Protein AF-A0A2P6QQJ3-F1 (afdb_monomer_lite)

pLDDT: mean 71.04, std 16.39, range [37.69, 90.0]

Structure (mmCIF, N/CA/C/O backbone):
data_AF-A0A2P6QQJ3-F1
#
_entry.id   AF-A0A2P6QQJ3-F1
#
loop_
_atom_site.group_PDB
_atom_site.id
_atom_site.type_symbol
_atom_site.label_atom_id
_atom_site.label_alt_id
_atom_site.label_comp_id
_atom_site.label_asym_id
_atom_site.label_entity_id
_atom_site.label_seq_id
_atom_site.pdbx_PDB_ins_code
_atom_site.Cartn_x
_atom_site.Cartn_y
_atom_site.Cartn_z
_atom_site.occupancy
_atom_site.B_iso_or_equiv
_atom_site.auth_seq_id
_atom_site.auth_comp_id
_atom_site.auth_asym_id
_atom_site.auth_atom_id
_atom_site.pdbx_PDB_model_num
ATOM 1 N N . MET A 1 1 ? -7.428 -3.736 -24.448 1.00 39.75 1 MET A N 1
ATOM 2 C CA . MET A 1 1 ? -7.761 -4.619 -23.310 1.00 39.75 1 MET A CA 1
ATOM 3 C C . MET A 1 1 ? -6.636 -4.521 -22.293 1.00 39.75 1 MET A C 1
ATOM 5 O O . MET A 1 1 ? -5.645 -5.217 -22.436 1.00 39.75 1 MET A O 1
ATOM 9 N N . ALA A 1 2 ? -6.732 -3.597 -21.338 1.00 38.84 2 ALA A N 1
ATOM 10 C CA . ALA A 1 2 ? -5.801 -3.525 -20.214 1.00 38.84 2 ALA A CA 1
ATOM 11 C C . ALA A 1 2 ? -6.582 -3.970 -18.975 1.00 38.84 2 ALA A C 1
ATOM 13 O O . ALA A 1 2 ? -7.421 -3.227 -18.471 1.00 38.84 2 ALA A O 1
ATOM 14 N N . CYS A 1 3 ? -6.394 -5.224 -18.565 1.00 40.81 3 CYS A N 1
ATOM 15 C CA . CYS A 1 3 ? -6.948 -5.737 -17.318 1.00 40.81 3 CYS A CA 1
ATOM 16 C C . CYS A 1 3 ? -6.171 -5.110 -16.159 1.00 40.81 3 CYS A C 1
ATOM 18 O O . CYS A 1 3 ? -5.100 -5.586 -15.794 1.00 40.81 3 CYS A O 1
ATOM 20 N N . SER A 1 4 ? -6.706 -4.031 -15.595 1.00 46.72 4 SER A N 1
ATOM 21 C CA . SER A 1 4 ? -6.308 -3.536 -14.278 1.00 46.72 4 SER A CA 1
ATOM 22 C C . SER A 1 4 ? -6.745 -4.570 -13.235 1.00 46.72 4 SER A C 1
ATOM 24 O O . SER A 1 4 ? -7.892 -4.559 -12.797 1.00 46.72 4 SER A O 1
ATOM 26 N N . MET A 1 5 ? -5.870 -5.513 -12.884 1.00 54.28 5 MET A N 1
ATOM 27 C CA . MET A 1 5 ? -6.103 -6.413 -11.753 1.00 54.28 5 MET A CA 1
ATOM 28 C C . MET A 1 5 ? -5.873 -5.624 -10.461 1.00 54.28 5 MET A C 1
ATOM 30 O O . MET A 1 5 ? -4.737 -5.340 -10.089 1.00 54.28 5 MET A O 1
ATOM 34 N N . LEU A 1 6 ? -6.963 -5.228 -9.808 1.00 52.31 6 LEU A N 1
ATOM 35 C CA . LEU A 1 6 ? -6.960 -4.832 -8.403 1.00 52.31 6 LEU A CA 1
ATOM 36 C C . LEU A 1 6 ? -7.083 -6.117 -7.587 1.00 52.31 6 LEU A C 1
ATOM 38 O O . LEU A 1 6 ? -8.056 -6.849 -7.756 1.00 52.31 6 LEU A O 1
ATOM 42 N N . ILE A 1 7 ? -6.094 -6.410 -6.745 1.00 60.16 7 ILE A N 1
ATOM 43 C CA . ILE A 1 7 ? -6.164 -7.534 -5.807 1.00 60.16 7 ILE A CA 1
ATOM 44 C C . ILE A 1 7 ? -6.555 -6.945 -4.447 1.00 60.16 7 ILE A C 1
ATOM 46 O O . ILE A 1 7 ? -5.697 -6.344 -3.789 1.00 60.16 7 ILE A O 1
ATOM 50 N N . PRO A 1 8 ? -7.829 -7.051 -4.026 1.00 54.19 8 PRO A N 1
ATOM 51 C CA . PRO A 1 8 ? -8.229 -6.675 -2.680 1.00 54.19 8 PRO A CA 1
ATOM 52 C C . PRO A 1 8 ? -7.674 -7.709 -1.697 1.00 54.19 8 PRO A C 1
ATOM 54 O O . PRO A 1 8 ? -8.105 -8.861 -1.662 1.00 54.19 8 PRO A O 1
ATOM 57 N N . ILE A 1 9 ? -6.691 -7.313 -0.886 1.00 57.75 9 ILE A N 1
ATOM 58 C CA . ILE A 1 9 ? -6.210 -8.140 0.219 1.00 57.75 9 ILE A CA 1
ATOM 59 C C . ILE A 1 9 ? -7.045 -7.765 1.440 1.00 57.75 9 ILE A C 1
ATOM 61 O O . ILE A 1 9 ? -6.713 -6.871 2.228 1.00 57.75 9 ILE A O 1
ATOM 65 N N . CYS A 1 10 ? -8.165 -8.461 1.604 1.00 45.72 10 CYS A N 1
ATOM 66 C CA . CYS A 1 10 ? -8.814 -8.540 2.899 1.00 45.72 10 CYS A CA 1
ATOM 67 C C . CYS A 1 10 ? -8.062 -9.575 3.728 1.00 45.72 10 CYS A C 1
ATOM 69 O O . CYS A 1 10 ? -8.168 -10.773 3.485 1.00 45.72 10 CYS A O 1
ATOM 71 N N . VAL A 1 11 ? -7.287 -9.116 4.714 1.00 50.88 11 VAL A N 1
ATOM 72 C CA . VAL A 1 11 ? -6.730 -10.005 5.742 1.00 50.88 11 VAL A CA 1
ATOM 73 C C . VAL A 1 11 ? -7.899 -10.545 6.570 1.00 50.88 11 VAL A C 1
ATOM 75 O O . VAL A 1 11 ? -8.282 -9.968 7.586 1.00 50.88 11 VAL A O 1
ATOM 78 N N . SER A 1 12 ? -8.499 -11.625 6.079 1.00 48.06 12 SER A N 1
ATOM 79 C CA . SER A 1 12 ? -9.242 -12.611 6.846 1.00 48.06 12 SER A CA 1
ATOM 80 C C . SER A 1 12 ? -8.310 -13.807 6.967 1.00 48.06 12 SER A C 1
ATOM 82 O O . SER A 1 12 ? -7.780 -14.270 5.958 1.00 48.06 12 SER A O 1
ATOM 84 N N . ALA A 1 13 ? -8.057 -14.267 8.189 1.00 40.88 13 ALA A N 1
ATOM 85 C CA . ALA A 1 13 ? -7.169 -15.389 8.489 1.00 40.88 13 ALA A CA 1
ATOM 86 C C . ALA A 1 13 ? -7.767 -16.743 8.041 1.00 40.88 13 ALA A C 1
ATOM 88 O O . ALA A 1 13 ? -7.867 -17.676 8.833 1.00 40.88 13 ALA A O 1
ATOM 89 N N . ALA A 1 14 ? -8.210 -16.841 6.788 1.00 37.69 14 ALA A N 1
ATOM 90 C CA . ALA A 1 14 ? -8.708 -18.061 6.183 1.00 37.69 14 ALA A CA 1
ATOM 91 C C . ALA A 1 14 ? -7.582 -18.712 5.374 1.00 37.69 14 ALA A C 1
ATOM 93 O O . ALA A 1 14 ? -7.105 -18.184 4.373 1.00 37.69 14 ALA A O 1
ATOM 94 N N . SER A 1 15 ? -7.160 -19.865 5.877 1.00 45.19 15 SER A N 1
ATOM 95 C CA . SER A 1 15 ? -6.238 -20.824 5.291 1.00 45.19 15 SER A CA 1
ATOM 96 C C . SER A 1 15 ? -6.642 -21.208 3.864 1.00 45.19 15 SER A C 1
ATOM 98 O O . SER A 1 15 ? -7.680 -21.832 3.654 1.00 45.19 15 SER A O 1
ATOM 100 N N . THR A 1 16 ? -5.789 -20.905 2.885 1.00 38.78 16 THR A N 1
ATOM 101 C CA . THR A 1 16 ? -5.862 -21.491 1.541 1.00 38.78 16 THR A CA 1
ATOM 102 C C . THR A 1 16 ? -4.548 -22.186 1.213 1.00 38.78 16 THR A C 1
ATOM 104 O O . THR A 1 16 ? -3.506 -21.542 1.185 1.00 38.78 16 THR A O 1
ATOM 107 N N . SER A 1 17 ? -4.670 -23.506 1.040 1.00 51.00 17 SER A N 1
ATOM 108 C CA . SER A 1 17 ? -3.852 -24.471 0.292 1.00 51.00 17 SER A CA 1
ATOM 109 C C . SER A 1 17 ? -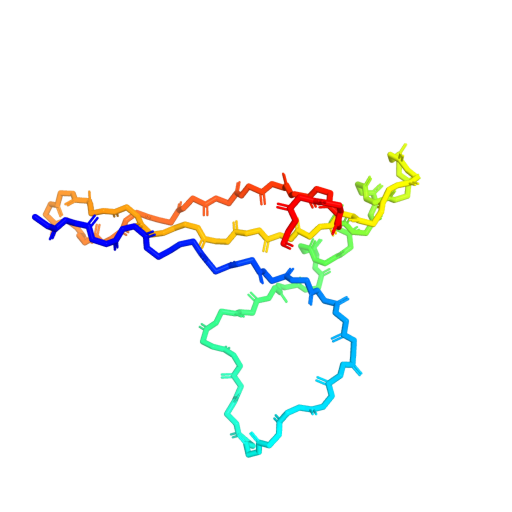2.482 -24.018 -0.232 1.00 51.00 17 SER A C 1
ATOM 111 O O . SER A 1 17 ? -2.394 -23.080 -1.016 1.00 51.00 17 SER A O 1
ATOM 113 N N . ASP A 1 18 ? -1.470 -24.814 0.131 1.00 43.75 18 ASP A N 1
ATOM 114 C CA . ASP A 1 18 ? -0.137 -24.934 -0.478 1.00 43.75 18 ASP A CA 1
ATOM 115 C C . ASP A 1 18 ? 0.807 -23.729 -0.341 1.00 43.75 18 ASP A C 1
ATOM 117 O O . ASP A 1 18 ? 0.796 -22.822 -1.162 1.00 43.75 18 ASP A O 1
ATOM 121 N N . ASP A 1 19 ? 1.631 -23.781 0.719 1.00 55.19 19 ASP A N 1
ATOM 122 C CA . ASP A 1 19 ? 3.030 -23.323 0.921 1.00 55.19 19 ASP A CA 1
ATOM 123 C C . ASP A 1 19 ? 3.658 -22.282 -0.041 1.00 55.19 19 ASP A C 1
ATOM 125 O O . ASP A 1 19 ? 4.850 -22.311 -0.332 1.00 55.19 19 ASP A O 1
ATOM 129 N N . ILE A 1 20 ? 2.889 -21.330 -0.556 1.00 56.38 20 ILE A N 1
ATOM 130 C CA . ILE A 1 20 ? 3.384 -20.241 -1.394 1.00 56.38 20 ILE A CA 1
ATOM 131 C C . ILE A 1 20 ? 3.123 -18.963 -0.621 1.00 56.38 20 ILE A C 1
ATOM 133 O O . ILE A 1 20 ? 1.995 -18.476 -0.523 1.00 56.38 20 ILE A O 1
ATOM 137 N N . ALA A 1 21 ? 4.197 -18.426 -0.041 1.00 64.88 21 ALA A N 1
ATOM 138 C CA . ALA A 1 21 ? 4.152 -17.117 0.580 1.00 64.88 21 ALA A CA 1
ATOM 139 C C . ALA A 1 21 ? 3.600 -16.103 -0.439 1.00 64.88 21 ALA A C 1
ATOM 141 O O . ALA A 1 21 ? 4.021 -16.115 -1.602 1.00 64.88 21 ALA A O 1
ATOM 142 N N . PRO A 1 22 ? 2.661 -15.230 -0.037 1.00 68.62 22 PRO A N 1
ATOM 143 C CA . PRO A 1 22 ? 2.119 -14.231 -0.939 1.00 68.62 22 PRO A CA 1
ATOM 144 C C . PRO A 1 22 ? 3.262 -13.404 -1.531 1.00 68.62 22 PRO A C 1
ATOM 146 O O . PRO A 1 22 ? 4.165 -12.969 -0.816 1.00 68.62 22 PRO A O 1
ATOM 149 N N . ALA A 1 23 ? 3.211 -13.176 -2.847 1.00 77.81 23 ALA A N 1
ATOM 150 C CA . ALA A 1 23 ? 4.254 -12.453 -3.581 1.00 77.81 23 ALA A CA 1
ATOM 151 C C . ALA A 1 23 ? 4.487 -11.026 -3.050 1.00 77.81 23 ALA A C 1
ATOM 153 O O . ALA A 1 23 ? 5.524 -10.421 -3.313 1.00 77.81 23 ALA A O 1
ATOM 154 N N . ILE A 1 24 ? 3.519 -10.494 -2.299 1.00 77.44 24 ILE A N 1
ATOM 155 C CA . ILE A 1 24 ? 3.607 -9.210 -1.621 1.00 77.44 24 ILE A CA 1
ATOM 156 C C . ILE A 1 24 ? 3.324 -9.430 -0.138 1.00 77.44 24 ILE A C 1
ATOM 158 O O . ILE A 1 24 ? 2.274 -9.950 0.239 1.00 77.44 24 ILE A O 1
ATOM 162 N N . SER A 1 25 ? 4.261 -9.003 0.703 1.00 83.19 25 SER A N 1
ATOM 163 C CA . SER A 1 25 ? 4.149 -9.046 2.157 1.00 83.19 25 SER A CA 1
ATOM 164 C C . SER A 1 25 ? 4.242 -7.641 2.746 1.00 83.19 25 SER A C 1
ATOM 166 O O . SER A 1 25 ? 4.872 -6.738 2.190 1.00 83.19 25 SER A O 1
ATOM 168 N N . LEU A 1 26 ? 3.587 -7.444 3.889 1.00 83.06 26 LEU A N 1
ATOM 169 C CA . LEU A 1 26 ? 3.705 -6.217 4.667 1.00 83.06 26 LEU A CA 1
ATOM 170 C C . LEU A 1 26 ? 4.767 -6.405 5.744 1.00 83.06 26 LEU A C 1
ATOM 172 O O . LEU A 1 26 ? 4.772 -7.404 6.461 1.00 83.06 26 LEU A O 1
ATOM 176 N N . THR A 1 27 ? 5.634 -5.408 5.901 1.00 89.31 27 THR A N 1
ATOM 177 C CA . THR A 1 27 ? 6.541 -5.357 7.049 1.00 89.31 27 THR A CA 1
ATOM 178 C C . THR A 1 27 ? 5.754 -5.155 8.342 1.00 89.31 27 THR A C 1
ATOM 180 O O . THR A 1 27 ? 4.637 -4.627 8.344 1.00 89.31 27 THR A O 1
ATOM 183 N N . GLU A 1 28 ? 6.350 -5.521 9.476 1.00 89.94 28 GLU A N 1
ATOM 184 C CA . GLU A 1 28 ? 5.697 -5.387 10.782 1.00 89.94 28 GLU A CA 1
ATOM 185 C C . GLU A 1 28 ? 5.283 -3.933 11.078 1.00 89.94 28 GLU A C 1
ATOM 187 O O . GLU A 1 28 ? 4.190 -3.674 11.585 1.00 89.94 28 GLU A O 1
ATOM 192 N N . ASN A 1 29 ? 6.110 -2.961 10.678 1.00 90.00 29 ASN A N 1
ATOM 193 C CA . ASN A 1 29 ? 5.800 -1.538 10.818 1.00 90.00 29 ASN A CA 1
ATOM 194 C C . ASN A 1 29 ? 4.605 -1.115 9.952 1.00 90.00 29 ASN A C 1
ATOM 196 O O . ASN A 1 29 ? 3.755 -0.355 10.421 1.00 90.00 29 ASN A O 1
ATOM 200 N N . ALA A 1 30 ? 4.511 -1.618 8.717 1.00 87.12 30 ALA A N 1
ATOM 201 C CA . ALA A 1 30 ? 3.382 -1.336 7.833 1.00 87.12 30 ALA A CA 1
ATOM 202 C C . ALA A 1 3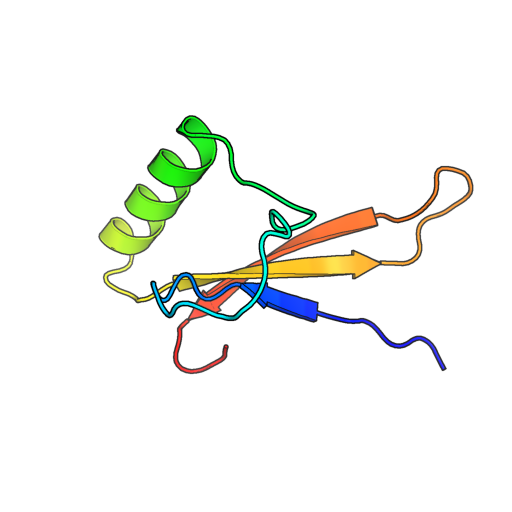0 ? 2.081 -1.944 8.381 1.00 87.12 30 ALA A C 1
ATOM 204 O O . ALA A 1 30 ? 1.052 -1.271 8.402 1.00 87.12 30 ALA A O 1
ATOM 205 N N . SER A 1 31 ? 2.144 -3.166 8.917 1.00 86.69 31 SER A N 1
ATOM 206 C CA . SER A 1 31 ? 1.005 -3.826 9.568 1.00 86.69 31 SER A CA 1
ATOM 207 C C . SER A 1 31 ? 0.525 -3.063 10.812 1.00 86.69 31 SER A C 1
ATOM 209 O O . SER A 1 31 ? -0.669 -2.799 10.963 1.00 86.69 31 SER A O 1
ATOM 211 N N . LYS A 1 32 ? 1.445 -2.595 11.671 1.00 89.62 32 LYS A N 1
ATOM 212 C CA . LYS A 1 32 ? 1.106 -1.737 12.825 1.00 89.62 32 LYS A CA 1
ATOM 213 C C . LYS A 1 32 ? 0.432 -0.436 12.392 1.00 89.62 32 LYS A C 1
ATOM 215 O O . LYS A 1 32 ? -0.554 -0.021 13.001 1.00 89.62 32 LYS A O 1
ATOM 220 N N . HIS A 1 33 ? 0.945 0.201 11.340 1.00 88.94 33 HIS A N 1
ATOM 221 C CA . HIS A 1 33 ? 0.362 1.430 10.811 1.00 88.94 33 HIS A CA 1
ATOM 222 C C . HIS A 1 33 ? -1.045 1.196 10.242 1.00 88.94 33 HIS A C 1
ATOM 224 O O . HIS A 1 33 ? -1.967 1.948 10.552 1.00 88.94 33 HIS A O 1
ATOM 230 N N . PHE A 1 34 ? -1.231 0.116 9.486 1.00 85.88 34 PHE A N 1
ATOM 231 C CA . PHE A 1 34 ? -2.524 -0.273 8.932 1.00 85.88 34 PHE A CA 1
ATOM 232 C C . PHE A 1 34 ? -3.569 -0.564 10.015 1.00 85.88 34 PHE A C 1
ATOM 234 O O . PHE A 1 34 ? -4.682 -0.043 9.966 1.00 85.88 34 PHE A O 1
ATOM 241 N N . ASN A 1 35 ? -3.196 -1.320 11.048 1.00 85.62 35 ASN A N 1
ATOM 242 C CA . ASN A 1 35 ? -4.093 -1.608 12.166 1.00 85.62 35 ASN A CA 1
ATOM 243 C C . ASN A 1 35 ? -4.483 -0.337 12.931 1.00 85.62 35 ASN A C 1
ATOM 245 O O . ASN A 1 35 ? -5.643 -0.181 13.303 1.00 85.62 35 ASN A O 1
ATOM 249 N N . LYS A 1 36 ? -3.562 0.623 13.093 1.00 88.75 36 LYS A N 1
ATOM 250 C CA . LYS A 1 36 ? -3.892 1.935 13.671 1.00 88.75 36 LYS A CA 1
ATOM 251 C C . LYS A 1 36 ? -4.942 2.681 12.838 1.00 88.75 36 LYS A C 1
ATOM 253 O O . LYS A 1 36 ? -5.812 3.333 13.414 1.00 88.75 36 LYS A O 1
ATOM 258 N N . MET A 1 37 ? -4.876 2.585 11.509 1.00 85.94 37 MET A N 1
ATOM 259 C CA . MET A 1 37 ? -5.875 3.177 10.612 1.00 85.94 37 MET A CA 1
ATOM 260 C C . MET A 1 37 ? -7.239 2.488 10.765 1.00 85.94 37 MET A C 1
ATOM 262 O O . MET A 1 37 ? -8.233 3.187 10.943 1.00 85.94 37 MET A O 1
ATOM 266 N N . ARG A 1 38 ? -7.286 1.147 10.824 1.00 84.88 38 ARG A N 1
ATOM 267 C CA . ARG A 1 38 ? -8.519 0.389 11.130 1.00 84.88 38 ARG A CA 1
ATOM 268 C C . ARG A 1 38 ? -9.158 0.841 12.444 1.00 84.88 38 ARG A C 1
ATOM 270 O O . ARG A 1 38 ? -10.330 1.201 12.471 1.00 84.88 38 ARG A O 1
ATOM 277 N N . SER A 1 39 ? -8.374 0.913 13.522 1.00 83.94 39 SER A N 1
ATOM 278 C CA . SER A 1 39 ? -8.877 1.339 14.836 1.00 83.94 39 SER A CA 1
ATOM 279 C C . SER A 1 39 ? -9.348 2.794 14.858 1.00 83.94 39 SER A C 1
ATOM 281 O O . SER A 1 39 ? -10.286 3.115 15.579 1.00 83.94 39 SER A O 1
ATOM 283 N N . LYS A 1 40 ? -8.720 3.688 14.082 1.00 85.62 40 LYS A N 1
ATOM 284 C CA . LYS A 1 40 ? -9.131 5.099 14.001 1.00 85.62 40 LYS A CA 1
ATOM 285 C C . LYS A 1 40 ? -10.485 5.261 13.308 1.00 85.62 40 LYS A C 1
ATOM 287 O O . LYS A 1 40 ? -11.260 6.124 13.708 1.00 85.62 40 LYS A O 1
ATOM 292 N N . HIS A 1 41 ? -10.744 4.460 12.279 1.00 79.31 41 HIS A N 1
ATOM 293 C CA . HIS A 1 41 ? -11.966 4.545 11.483 1.00 79.31 41 HIS A CA 1
ATOM 294 C C . HIS A 1 41 ? -13.092 3.632 12.004 1.00 79.31 41 HIS A C 1
ATOM 296 O O . HIS A 1 41 ? -14.227 3.818 11.598 1.00 79.31 41 HIS A O 1
ATOM 302 N N . ASN A 1 42 ? -12.815 2.715 12.947 1.00 74.50 42 ASN A N 1
ATOM 303 C CA . ASN A 1 42 ? -13.760 1.686 13.427 1.00 74.50 42 ASN A CA 1
ATOM 304 C C . ASN A 1 42 ? -14.380 0.855 12.289 1.00 74.50 42 ASN A C 1
ATOM 306 O O . ASN A 1 42 ? -15.491 0.347 12.404 1.00 74.50 42 ASN A O 1
ATOM 310 N N . GLU A 1 43 ? -13.637 0.703 11.196 1.00 73.44 43 GLU A N 1
ATOM 311 C CA . GLU A 1 43 ? -14.065 -0.006 9.999 1.00 73.44 43 GLU A CA 1
ATOM 312 C C . GLU A 1 43 ? -13.094 -1.151 9.701 1.00 73.44 43 GLU A C 1
ATOM 314 O O . GLU A 1 43 ? -11.872 -1.030 9.870 1.00 73.44 43 GLU A O 1
ATOM 319 N N . ASP A 1 44 ? -13.639 -2.262 9.207 1.00 75.12 44 ASP A N 1
ATOM 320 C CA . ASP A 1 44 ? -12.859 -3.357 8.636 1.00 75.12 44 ASP A CA 1
ATOM 321 C C . ASP A 1 44 ? -12.273 -2.900 7.286 1.00 75.12 44 ASP A C 1
ATOM 323 O O . ASP A 1 44 ? -12.832 -3.162 6.222 1.00 75.12 44 ASP A O 1
ATOM 327 N N . LEU A 1 45 ? -11.152 -2.172 7.320 1.00 79.44 45 LEU A N 1
ATOM 328 C CA . LEU A 1 45 ? -10.451 -1.720 6.112 1.00 79.44 45 LEU A CA 1
ATOM 329 C C . LEU A 1 45 ? -9.631 -2.865 5.508 1.00 79.44 45 LEU A C 1
ATOM 331 O O . LEU A 1 45 ? -8.849 -3.503 6.206 1.00 79.44 45 LEU A O 1
ATOM 335 N N . CYS A 1 46 ? -9.741 -3.104 4.212 1.00 82.81 46 CYS A N 1
ATOM 336 C CA . CYS A 1 46 ? -8.887 -3.965 3.404 1.00 82.81 46 CYS A CA 1
ATOM 337 C C . CYS A 1 46 ? -7.885 -3.118 2.610 1.00 82.81 46 CYS A C 1
ATOM 339 O O . CYS A 1 46 ? -8.121 -1.941 2.336 1.00 82.81 46 CYS A O 1
ATOM 341 N N . LEU A 1 47 ? -6.749 -3.721 2.265 1.00 83.31 47 LEU A N 1
ATOM 342 C CA . LEU A 1 47 ? -5.692 -3.069 1.503 1.00 83.31 47 LEU A CA 1
ATOM 343 C C . LEU A 1 47 ? -5.680 -3.648 0.092 1.00 83.31 47 LEU A C 1
ATOM 345 O O . LEU A 1 47 ? -5.380 -4.825 -0.086 1.00 83.31 47 LEU A O 1
ATOM 349 N N . GLY A 1 48 ? -6.039 -2.852 -0.907 1.00 84.56 48 GLY A N 1
ATOM 350 C CA . GLY A 1 48 ? -5.993 -3.270 -2.301 1.00 84.56 48 GLY A CA 1
ATOM 351 C C . GLY A 1 48 ? -4.716 -2.795 -2.968 1.00 84.56 48 GLY A C 1
ATOM 352 O O . GLY A 1 48 ? -4.351 -1.623 -2.874 1.00 84.56 48 GLY A O 1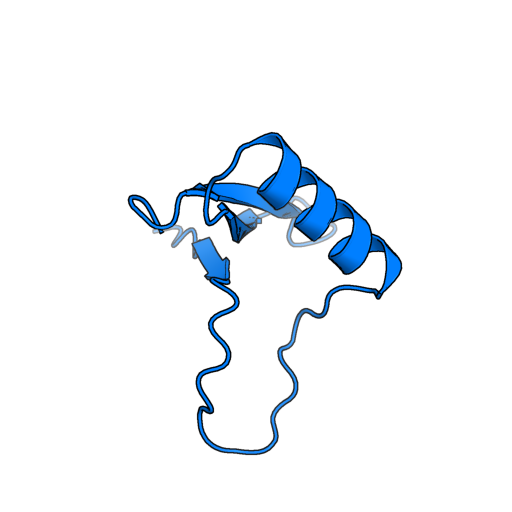
ATOM 353 N N . ILE A 1 49 ? -4.051 -3.716 -3.658 1.00 85.94 49 ILE A N 1
ATOM 354 C CA . ILE A 1 49 ? -2.867 -3.412 -4.455 1.00 85.94 49 ILE A CA 1
ATOM 355 C C . ILE A 1 49 ? -3.293 -3.369 -5.914 1.00 85.94 49 ILE A C 1
ATOM 357 O O . ILE A 1 49 ? -3.764 -4.363 -6.474 1.00 85.94 49 ILE A O 1
ATOM 361 N N . GLY A 1 50 ? -3.146 -2.198 -6.519 1.00 82.88 50 GLY A N 1
ATOM 362 C CA . GLY A 1 50 ? -3.305 -1.996 -7.947 1.00 82.88 50 GLY A CA 1
ATOM 363 C C . GLY A 1 50 ? -1.957 -2.070 -8.644 1.00 82.88 50 GLY A C 1
ATOM 364 O O . GLY A 1 50 ? -0.949 -1.572 -8.142 1.00 82.88 50 GLY A O 1
ATOM 365 N N . VAL A 1 51 ? -1.946 -2.663 -9.831 1.00 83.44 51 VAL A N 1
ATOM 366 C CA . VAL A 1 51 ? -0.799 -2.599 -10.731 1.00 83.44 51 VAL A CA 1
ATOM 367 C C . VAL A 1 51 ? -1.202 -1.786 -11.948 1.00 83.44 51 VAL A C 1
ATOM 369 O O . VAL A 1 51 ? -2.105 -2.154 -12.698 1.00 83.44 51 VAL A O 1
ATOM 372 N N . LYS A 1 52 ? -0.532 -0.656 -12.144 1.00 83.62 52 LYS A N 1
ATOM 373 C CA . LYS A 1 52 ? -0.664 0.169 -13.339 1.00 83.62 52 LYS A CA 1
ATOM 374 C C . LYS A 1 52 ? 0.526 -0.068 -14.248 1.00 83.62 52 LYS A C 1
ATOM 376 O O . LYS A 1 52 ? 1.668 -0.155 -13.798 1.00 83.62 52 LYS A O 1
ATOM 381 N N . GLN A 1 53 ? 0.259 -0.145 -15.548 1.00 78.00 53 GLN A N 1
ATOM 382 C CA . GLN A 1 53 ? 1.323 -0.179 -16.539 1.00 78.00 53 GLN A CA 1
ATOM 383 C C . GLN A 1 53 ? 2.125 1.125 -16.438 1.00 78.00 53 GLN A C 1
ATOM 385 O O . GLN A 1 53 ? 1.594 2.211 -16.670 1.00 78.00 53 GLN A O 1
ATOM 390 N N . GLY A 1 54 ? 3.382 1.006 -16.011 1.00 81.12 54 GLY A N 1
ATOM 391 C CA . GLY A 1 54 ? 4.324 2.115 -15.940 1.00 81.12 54 GLY A CA 1
ATOM 392 C C . GLY A 1 54 ? 5.049 2.333 -17.268 1.00 81.12 54 GLY A C 1
ATOM 393 O O . GLY A 1 54 ? 4.798 1.647 -18.259 1.00 81.12 54 GLY A O 1
ATOM 394 N N . GLY A 1 55 ? 5.960 3.306 -17.274 1.00 75.50 55 GLY A N 1
ATOM 395 C CA . GLY A 1 55 ? 6.875 3.544 -18.390 1.00 75.50 55 GLY A CA 1
ATOM 396 C C . GLY A 1 55 ? 8.016 2.520 -18.445 1.00 75.50 55 GLY A C 1
ATOM 397 O O . GLY A 1 55 ? 7.874 1.365 -18.055 1.00 75.50 55 GLY A O 1
ATOM 398 N N . TYR A 1 56 ? 9.190 2.962 -18.894 1.00 74.12 56 TYR A N 1
ATOM 399 C CA . TYR A 1 56 ? 10.347 2.095 -19.164 1.00 74.12 56 TYR A CA 1
ATOM 400 C C . TYR A 1 56 ? 10.830 1.260 -17.961 1.00 74.12 56 TYR A C 1
ATOM 402 O O . TYR A 1 56 ? 11.352 0.165 -18.134 1.00 74.12 56 TYR A O 1
ATOM 410 N N . SER A 1 57 ? 10.624 1.754 -16.737 1.00 68.50 57 SER A N 1
ATOM 411 C CA . SER A 1 57 ? 11.063 1.099 -15.497 1.00 68.50 57 SER A CA 1
ATOM 412 C C . SER A 1 57 ? 10.151 -0.045 -15.028 1.00 68.50 57 SER A C 1
ATOM 414 O O . SER A 1 57 ? 10.409 -0.638 -13.980 1.00 68.50 57 SER A O 1
ATOM 416 N N . GLY A 1 58 ? 9.090 -0.359 -15.771 1.00 73.50 58 GLY A N 1
ATOM 417 C CA . GLY A 1 58 ? 8.134 -1.386 -15.383 1.00 73.50 58 GLY A CA 1
ATOM 418 C C . GLY A 1 58 ? 7.032 -0.876 -14.454 1.00 73.50 58 GLY A C 1
ATOM 419 O O . GLY A 1 58 ? 6.823 0.323 -14.276 1.00 73.50 58 GLY A O 1
ATOM 420 N N . MET A 1 59 ? 6.252 -1.832 -13.964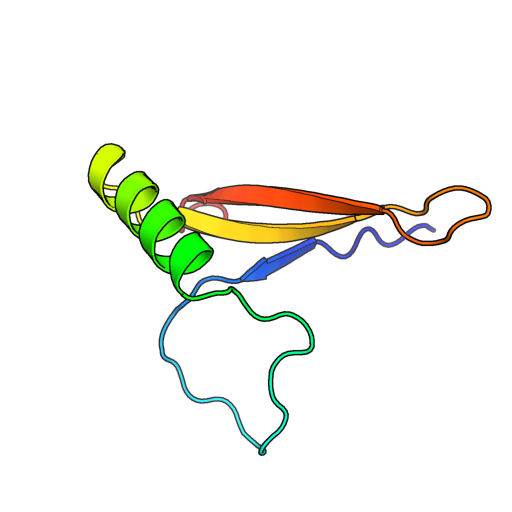 1.00 77.25 59 MET A N 1
ATOM 421 C CA . MET A 1 59 ? 4.935 -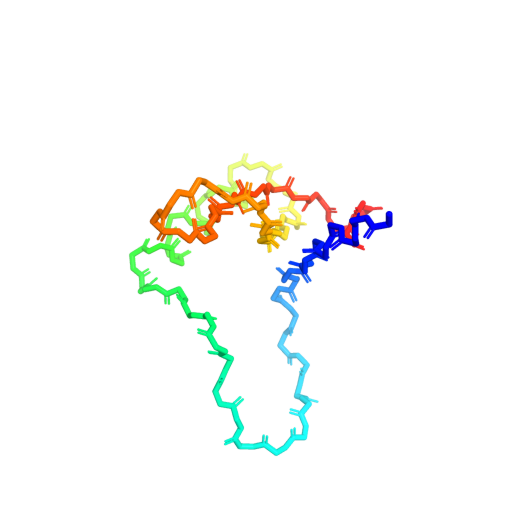1.655 -13.354 1.00 77.25 59 MET A CA 1
ATOM 422 C C . MET A 1 59 ? 4.929 -0.675 -12.166 1.00 77.25 59 MET A C 1
ATOM 424 O O . MET A 1 59 ? 5.832 -0.692 -11.333 1.00 77.25 59 MET A O 1
ATOM 428 N N . LEU A 1 60 ? 3.881 0.145 -12.063 1.00 82.38 60 LEU A N 1
ATOM 429 C CA . LEU A 1 60 ? 3.627 1.027 -10.924 1.00 82.38 60 LEU A CA 1
ATOM 430 C C . LEU A 1 60 ? 2.646 0.354 -9.963 1.00 82.38 60 LEU A C 1
ATOM 432 O O . LEU A 1 60 ? 1.534 0.011 -10.363 1.00 82.38 60 LEU A O 1
ATOM 436 N N . TYR A 1 61 ? 3.026 0.234 -8.695 1.00 84.00 61 TYR A N 1
ATOM 437 C CA . TYR A 1 61 ? 2.129 -0.246 -7.646 1.00 84.00 61 TYR A CA 1
ATOM 438 C C . TYR A 1 61 ? 1.360 0.924 -7.030 1.00 84.00 61 TYR A C 1
ATOM 440 O O . TYR A 1 61 ? 1.953 1.933 -6.644 1.00 84.00 61 TYR A O 1
ATOM 448 N N . THR A 1 62 ? 0.043 0.788 -6.929 1.00 85.50 62 THR A N 1
ATOM 449 C CA . THR A 1 62 ? -0.832 1.685 -6.169 1.00 85.50 62 THR A CA 1
ATOM 450 C C . THR A 1 62 ? -1.444 0.922 -5.007 1.00 85.50 62 THR A C 1
ATOM 452 O O . THR A 1 62 ? -1.648 -0.287 -5.090 1.00 85.50 62 THR A O 1
ATOM 455 N N . MET A 1 63 ? -1.705 1.620 -3.910 1.00 85.94 63 MET A N 1
ATOM 456 C CA . MET A 1 63 ? -2.200 1.030 -2.677 1.00 85.94 63 MET A CA 1
ATOM 457 C C . MET A 1 63 ? -3.415 1.838 -2.228 1.00 85.94 63 MET A C 1
ATOM 459 O O . MET A 1 63 ? -3.273 3.024 -1.941 1.00 85.94 63 MET A O 1
ATOM 463 N N . ASP A 1 64 ? -4.580 1.204 -2.173 1.00 85.69 64 ASP A N 1
ATOM 464 C CA . ASP A 1 64 ? -5.850 1.848 -1.833 1.00 85.69 64 ASP A CA 1
ATOM 465 C C . ASP A 1 64 ? -6.529 1.107 -0.675 1.00 85.69 64 ASP A C 1
ATOM 467 O O . ASP A 1 64 ? -6.378 -0.107 -0.522 1.00 85.69 64 ASP A O 1
ATOM 471 N N . PHE A 1 65 ? -7.268 1.837 0.161 1.00 82.94 65 PHE A N 1
ATOM 472 C CA . PHE A 1 65 ? -8.053 1.248 1.244 1.00 82.94 65 PHE A CA 1
ATOM 473 C C . PHE A 1 65 ? -9.500 1.054 0.800 1.00 82.94 65 PHE A C 1
ATOM 475 O O . PHE A 1 65 ? -10.114 1.977 0.270 1.00 82.94 65 PHE A O 1
ATOM 482 N N . TYR A 1 66 ? -10.047 -0.125 1.071 1.00 80.00 66 TYR A N 1
ATOM 483 C CA . TYR A 1 66 ? -11.435 -0.475 0.781 1.00 80.00 66 TYR A CA 1
ATOM 484 C C . TYR A 1 66 ? -12.111 -0.870 2.084 1.00 80.00 66 TYR A C 1
ATOM 486 O O . TYR A 1 66 ? -11.552 -1.664 2.831 1.00 80.00 66 TYR A O 1
ATOM 494 N N . SER A 1 67 ? -13.298 -0.361 2.391 1.00 77.50 67 SER A N 1
ATOM 495 C CA . SER A 1 67 ? -14.087 -0.941 3.484 1.00 77.50 67 SER A CA 1
ATOM 496 C C . SER A 1 67 ? -14.540 -2.342 3.058 1.00 77.50 67 SER A C 1
ATOM 498 O O . SER A 1 67 ? 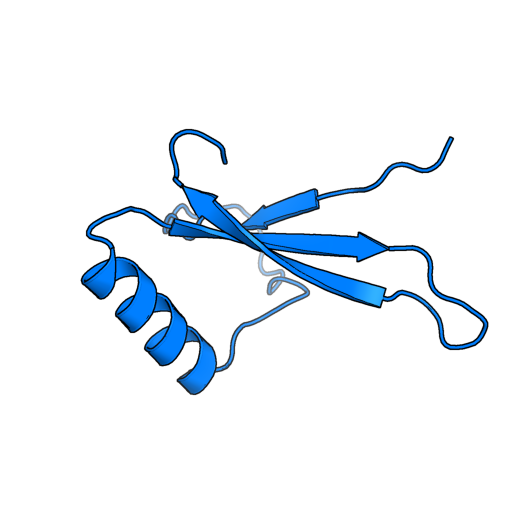-14.791 -2.571 1.877 1.00 77.50 67 SER A O 1
ATOM 500 N N . LYS A 1 68 ? -14.661 -3.285 3.995 1.00 68.75 68 LYS A N 1
ATOM 501 C CA . LYS A 1 68 ? -15.101 -4.672 3.737 1.00 68.75 68 LYS A CA 1
ATOM 502 C C . LYS A 1 68 ? -16.423 -4.786 2.963 1.00 68.75 68 LYS A C 1
ATOM 504 O O . LYS A 1 68 ? -16.683 -5.796 2.330 1.00 68.75 68 LYS A O 1
ATOM 509 N N . GLU A 1 69 ? -17.240 -3.742 3.010 1.00 67.19 69 GLU A N 1
ATOM 510 C CA . GLU A 1 69 ? -18.504 -3.607 2.280 1.00 67.19 69 GLU A CA 1
ATOM 511 C C . GLU A 1 69 ? -18.313 -3.380 0.765 1.00 67.19 69 GLU A C 1
ATOM 513 O O . GLU A 1 69 ? -19.232 -3.609 -0.013 1.00 67.19 69 GLU A O 1
ATOM 518 N N . ASN A 1 70 ? -17.125 -2.922 0.356 1.00 56.19 70 ASN A N 1
ATOM 519 C CA . ASN A 1 70 ? -16.748 -2.552 -1.012 1.00 56.19 70 ASN A CA 1
ATOM 520 C C . ASN A 1 70 ? -15.527 -3.347 -1.531 1.00 56.19 70 ASN A C 1
ATOM 522 O O . ASN A 1 70 ? -14.956 -2.969 -2.556 1.00 56.19 70 ASN A O 1
ATOM 526 N N . ALA A 1 71 ? -15.091 -4.383 -0.804 1.00 55.56 71 ALA A N 1
ATOM 527 C CA . ALA A 1 71 ? -13.886 -5.166 -1.087 1.00 55.56 71 ALA A CA 1
ATOM 528 C C . ALA A 1 71 ? -14.186 -6.510 -1.762 1.00 55.56 71 ALA A C 1
ATOM 530 O O . ALA A 1 71 ? -15.232 -7.118 -1.440 1.00 55.56 71 ALA A O 1
#

InterPro domains:
  IPR031108 FeS A-type assembly protein IscA, plant/cyanobacteria [PTHR47265] (11-71)
  IPR035903 HesB-like domain superfamily [G3DSA:2.60.300.12] (23-71)
  IPR035903 HesB-like domain superfamily [SSF89360] (23-69)

Sequence (71 aa):
MACSMLIPICVSAASTSDDIAPAISLTENASKHFNKMRSKHNEDLCLGIGVKQGGYSGMLYTMDFYSKENA

Foldseek 3Di:
DDPFDWDWDQPDVDDDDDDDDPPDDDDPVRVVVVVVVCVVVVFSKIKIWTWDADPPVGIDIDIDIDGPVGD

Secondary structure (DSSP, 8-state):
-----EEEE-------SSS---SS---HHHHHHHHHHHHHHTS-EEEEEEEE--STT-PEEEEEEEETT--

Radius of gyration: 13.99 Å; chains: 1; bounding box: 30×30×38 Å

Organism: Rosa chinensis (NCBI:txid74649)